Protein AF-A0A933TK50-F1 (afdb_monomer)

pLDDT: mean 89.51, std 10.08, range [39.75, 96.62]

Radius of gyration: 15.17 Å; Cα contacts (8 Å, |Δi|>4): 124; chains: 1; bounding box: 37×21×52 Å

Foldseek 3Di:
DADPLLVLLVVCVVVVNPPPVSLVVNVVPLVVLLVVPGPSSLLSSLVSCLVVVPPVCVVSLLVQCQDPPPVSVVSSLVSLVSSVVVPHLDDPSVLVSLVNSCVSCVVCVVVSVVSSVVNVVVVVVVVD

Structure (mmCIF, N/CA/C/O backbone):
data_AF-A0A933TK50-F1
#
_entry.id   AF-A0A933TK50-F1
#
loop_
_atom_site.group_PDB
_atom_site.id
_atom_site.type_symbol
_atom_site.label_atom_id
_atom_site.label_alt_id
_atom_site.label_comp_id
_atom_site.label_asym_id
_atom_site.label_entity_id
_atom_site.label_seq_id
_atom_site.pdbx_PDB_ins_code
_atom_site.Cartn_x
_atom_site.Cartn_y
_atom_site.Cartn_z
_atom_site.occupancy
_atom_site.B_iso_or_equiv
_atom_site.auth_seq_id
_atom_site.auth_comp_id
_atom_site.auth_asym_id
_atom_site.auth_atom_id
_atom_site.pdbx_PDB_model_num
ATOM 1 N N . MET A 1 1 ? -4.537 -1.075 -20.227 1.00 57.44 1 MET A N 1
ATOM 2 C CA . MET A 1 1 ? -3.166 -1.110 -20.786 1.00 57.44 1 MET A CA 1
ATOM 3 C C . MET A 1 1 ? -2.291 -0.699 -19.632 1.00 57.44 1 MET A C 1
ATOM 5 O O . MET A 1 1 ? -2.478 0.424 -19.197 1.00 57.44 1 MET A O 1
ATOM 9 N N . ALA A 1 2 ? -1.437 -1.587 -19.121 1.00 69.62 2 ALA A N 1
ATOM 10 C CA . ALA A 1 2 ? -0.698 -1.318 -17.890 1.00 69.62 2 ALA A CA 1
ATOM 11 C C . ALA A 1 2 ? 0.067 0.008 -17.953 1.00 69.62 2 ALA A C 1
ATOM 13 O O . ALA A 1 2 ? 0.644 0.349 -19.001 1.00 69.62 2 ALA A O 1
ATOM 14 N N . GLY A 1 3 ? 0.069 0.749 -16.850 1.00 82.75 3 GLY A N 1
ATOM 15 C CA . GLY A 1 3 ? 0.797 1.999 -16.735 1.00 82.75 3 GLY A CA 1
ATOM 16 C C . GLY A 1 3 ? 2.319 1.830 -16.824 1.00 82.75 3 GLY A C 1
ATOM 17 O O . GLY A 1 3 ? 2.880 0.739 -17.002 1.00 82.75 3 GLY A O 1
ATOM 18 N N . ARG A 1 4 ? 3.028 2.963 -16.834 1.00 90.31 4 ARG A N 1
ATOM 19 C CA . ARG A 1 4 ? 4.492 2.972 -17.002 1.00 90.31 4 ARG A CA 1
ATOM 20 C C . ARG A 1 4 ? 5.189 2.413 -15.7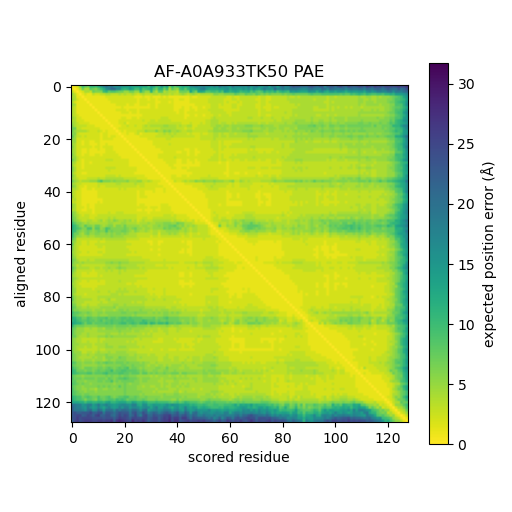65 1.00 90.31 4 ARG A C 1
ATOM 22 O O . ARG A 1 4 ? 6.247 1.806 -15.921 1.00 90.31 4 ARG A O 1
ATOM 29 N N . PHE A 1 5 ? 4.622 2.635 -14.583 1.00 95.88 5 PHE A N 1
ATOM 30 C CA . PHE A 1 5 ? 5.203 2.184 -13.328 1.00 95.88 5 PHE A CA 1
ATOM 31 C C . PHE A 1 5 ? 5.039 0.675 -13.159 1.00 95.88 5 PHE A C 1
ATOM 33 O O . PHE A 1 5 ? 6.018 0.003 -12.861 1.00 95.88 5 PHE A O 1
ATOM 40 N N . HIS A 1 6 ? 3.866 0.127 -13.478 1.00 96.50 6 HIS A N 1
ATOM 41 C CA . HIS A 1 6 ? 3.614 -1.310 -13.461 1.00 96.50 6 HIS A CA 1
ATOM 42 C C . HIS A 1 6 ? 4.629 -2.082 -14.313 1.00 96.50 6 HIS A C 1
ATOM 44 O O . HIS A 1 6 ? 5.234 -3.041 -13.847 1.00 96.50 6 HIS A O 1
ATOM 50 N N . ARG A 1 7 ? 4.911 -1.621 -15.541 1.00 95.69 7 ARG A N 1
ATOM 51 C CA . ARG A 1 7 ? 5.942 -2.251 -16.389 1.00 95.69 7 ARG A CA 1
ATOM 52 C C . ARG A 1 7 ? 7.333 -2.231 -15.755 1.00 95.69 7 ARG A C 1
ATOM 54 O O . ARG A 1 7 ? 8.102 -3.169 -15.937 1.00 95.69 7 ARG A O 1
ATOM 61 N N . LEU A 1 8 ? 7.678 -1.150 -15.061 1.00 96.25 8 LEU A N 1
ATOM 62 C CA . LEU A 1 8 ? 8.963 -1.028 -14.378 1.00 96.25 8 LEU A CA 1
ATOM 63 C C . LEU A 1 8 ? 9.036 -1.969 -13.168 1.00 96.25 8 LEU A C 1
ATOM 65 O O . LEU A 1 8 ? 10.051 -2.637 -12.977 1.00 96.25 8 LEU A O 1
ATOM 69 N N . TRP A 1 9 ? 7.938 -2.070 -12.419 1.00 96.25 9 TRP A N 1
ATOM 70 C CA . TRP A 1 9 ? 7.774 -3.031 -11.337 1.00 96.25 9 TRP A CA 1
ATOM 71 C C . TRP A 1 9 ? 7.914 -4.468 -11.836 1.00 96.25 9 TRP A C 1
ATOM 73 O O . TRP A 1 9 ? 8.677 -5.231 -11.256 1.00 96.25 9 TRP A O 1
ATOM 83 N N . GLU A 1 10 ? 7.294 -4.827 -12.964 1.00 96.19 10 GLU A N 1
ATOM 84 C CA . GLU A 1 10 ? 7.439 -6.167 -13.539 1.00 96.19 10 GLU A CA 1
ATOM 85 C C . GLU A 1 10 ? 8.893 -6.499 -13.894 1.00 96.19 10 GLU A C 1
ATOM 87 O O . GLU A 1 10 ? 9.324 -7.634 -13.696 1.00 96.19 10 GLU A O 1
ATOM 92 N N . ILE A 1 11 ? 9.645 -5.536 -14.441 1.00 95.50 11 ILE A N 1
ATOM 93 C CA . ILE A 1 11 ? 11.066 -5.716 -14.775 1.00 95.50 11 ILE A CA 1
ATOM 94 C C . ILE A 1 11 ? 11.865 -6.002 -13.504 1.00 95.50 11 ILE A C 1
ATOM 96 O O . ILE A 1 11 ? 12.596 -6.991 -13.450 1.00 95.50 11 ILE A O 1
ATOM 100 N N . TRP A 1 12 ? 11.688 -5.173 -12.476 1.00 96.00 12 TRP A N 1
ATOM 101 C CA . TRP A 1 12 ? 12.381 -5.337 -11.202 1.00 96.00 12 TRP A CA 1
ATOM 102 C C . TRP A 1 12 ? 11.988 -6.628 -10.477 1.00 96.00 12 TRP A C 1
ATOM 104 O O . TRP A 1 12 ? 12.838 -7.342 -9.954 1.00 96.00 12 TRP A O 1
ATOM 114 N N . PHE A 1 13 ? 10.705 -6.981 -10.477 1.00 94.31 13 PHE A N 1
ATOM 115 C CA . PHE A 1 13 ? 10.224 -8.202 -9.844 1.00 94.31 13 PHE A CA 1
ATOM 116 C C . PHE A 1 13 ? 10.762 -9.453 -10.558 1.00 94.31 13 PHE A C 1
ATOM 118 O O . PHE A 1 13 ? 11.271 -10.371 -9.912 1.00 94.31 13 PHE A O 1
ATOM 125 N N . LYS A 1 14 ? 10.720 -9.482 -11.900 1.00 95.81 14 LYS A N 1
ATOM 126 C CA . LYS A 1 14 ? 11.227 -10.603 -12.716 1.00 95.81 14 LYS A CA 1
ATOM 127 C C . LYS A 1 14 ? 12.747 -10.752 -12.647 1.00 95.81 14 LYS A C 1
ATOM 129 O O . LYS A 1 14 ? 13.236 -11.856 -12.873 1.00 95.81 14 LYS A O 1
ATOM 134 N N . SER A 1 15 ? 13.487 -9.694 -12.311 1.00 93.56 15 SER A N 1
ATOM 135 C CA . SER A 1 15 ? 14.926 -9.783 -12.034 1.00 93.56 15 SER A CA 1
ATOM 136 C C . SER A 1 15 ? 15.247 -10.318 -10.635 1.00 93.56 15 SER A C 1
ATOM 138 O O . SER A 1 15 ? 16.400 -10.291 -10.228 1.00 93.56 15 SER A O 1
ATOM 140 N N . GLY A 1 16 ? 14.254 -10.791 -9.873 1.00 93.00 16 GLY A N 1
ATOM 141 C CA . GLY A 1 16 ? 14.472 -11.230 -8.497 1.00 93.00 16 GLY A CA 1
ATOM 142 C C . GLY A 1 16 ? 14.718 -10.070 -7.533 1.00 93.00 16 GLY A C 1
ATOM 143 O O . GLY A 1 16 ? 15.240 -10.300 -6.448 1.00 93.00 16 GLY A O 1
ATOM 144 N N . ARG A 1 17 ? 14.300 -8.848 -7.902 1.00 92.62 17 ARG A N 1
ATOM 145 C CA . ARG A 1 17 ? 14.545 -7.589 -7.177 1.00 92.62 17 ARG A CA 1
ATOM 146 C C . ARG A 1 17 ? 16.006 -7.117 -7.225 1.00 92.62 17 ARG A C 1
ATOM 148 O O . ARG A 1 17 ? 16.413 -6.323 -6.383 1.00 92.62 17 ARG A O 1
ATOM 155 N N . GLU A 1 18 ? 16.776 -7.557 -8.222 1.00 92.19 18 GLU A N 1
ATOM 156 C CA . GLU A 1 18 ? 18.214 -7.254 -8.358 1.00 92.19 18 GLU A CA 1
ATOM 157 C C . GLU A 1 18 ? 18.526 -6.111 -9.350 1.00 92.19 18 GLU A C 1
ATOM 159 O O . GLU A 1 18 ? 19.678 -5.709 -9.495 1.00 92.19 18 GLU A O 1
ATOM 164 N N . ASP A 1 19 ? 17.528 -5.565 -10.057 1.00 94.75 19 ASP A N 1
ATOM 165 C CA . ASP A 1 19 ? 17.748 -4.449 -10.996 1.00 94.75 19 ASP A CA 1
ATOM 166 C C . ASP A 1 19 ? 17.749 -3.092 -10.265 1.00 94.75 19 ASP A C 1
ATOM 168 O O . ASP A 1 19 ? 16.702 -2.464 -10.076 1.00 94.75 19 ASP A O 1
ATOM 172 N N . ASP A 1 20 ? 18.938 -2.626 -9.873 1.00 93.62 20 ASP A N 1
ATOM 173 C CA . ASP A 1 20 ? 19.142 -1.352 -9.164 1.00 93.62 20 ASP A CA 1
ATOM 174 C C . ASP A 1 20 ? 18.627 -0.129 -9.940 1.00 93.62 20 ASP A C 1
ATOM 176 O O . ASP A 1 20 ? 18.143 0.848 -9.354 1.00 93.62 20 ASP A O 1
ATOM 180 N N . ASN A 1 21 ? 18.714 -0.161 -11.272 1.00 95.56 21 ASN A N 1
ATOM 181 C CA . ASN A 1 21 ? 18.245 0.936 -12.109 1.00 95.56 21 ASN A CA 1
ATOM 182 C C . ASN A 1 21 ? 16.712 0.992 -12.128 1.00 95.56 21 ASN A C 1
ATOM 184 O O . ASN A 1 21 ? 16.130 2.081 -12.097 1.00 95.56 21 ASN A O 1
ATOM 188 N N . ALA A 1 22 ? 16.048 -0.165 -12.154 1.00 94.50 22 ALA A N 1
ATOM 189 C CA . ALA A 1 22 ? 14.603 -0.237 -12.010 1.00 94.50 22 ALA A CA 1
ATOM 190 C C . ALA A 1 22 ? 14.160 0.191 -10.603 1.00 94.50 22 ALA A C 1
ATOM 192 O O . ALA A 1 22 ? 13.248 1.011 -10.488 1.00 94.50 22 ALA A O 1
ATOM 193 N N . ALA A 1 23 ? 14.849 -0.266 -9.552 1.00 92.75 23 ALA A N 1
ATOM 194 C CA . ALA A 1 23 ? 14.582 0.143 -8.172 1.00 92.75 23 ALA A CA 1
ATOM 195 C C . ALA A 1 23 ? 14.670 1.668 -8.000 1.00 92.75 23 ALA A C 1
ATOM 197 O O . ALA A 1 23 ? 13.713 2.291 -7.547 1.00 92.75 23 ALA A O 1
ATOM 198 N N . THR A 1 24 ? 15.761 2.289 -8.460 1.00 94.25 24 THR A N 1
ATOM 199 C CA . THR A 1 24 ? 15.974 3.746 -8.375 1.00 94.25 24 THR A CA 1
ATOM 200 C C . THR A 1 24 ? 14.872 4.529 -9.096 1.00 94.25 24 THR A C 1
ATOM 202 O O . THR A 1 24 ? 14.354 5.527 -8.591 1.00 94.25 24 THR A O 1
ATOM 205 N N . GLN A 1 25 ? 14.479 4.079 -10.291 1.00 95.69 25 GLN A N 1
ATOM 206 C CA . GLN A 1 25 ? 13.397 4.717 -11.039 1.00 95.69 25 GLN A CA 1
ATOM 207 C C . GLN A 1 25 ? 12.034 4.550 -10.350 1.00 95.69 25 GLN A C 1
ATOM 209 O O . GLN A 1 25 ? 11.203 5.457 -10.433 1.00 95.69 25 GLN A O 1
ATOM 214 N N . MET A 1 26 ? 11.797 3.430 -9.661 1.00 95.25 26 MET A N 1
ATOM 215 C CA . MET A 1 26 ? 10.572 3.231 -8.888 1.00 95.25 26 MET A CA 1
ATOM 216 C C . MET A 1 26 ? 10.535 4.087 -7.624 1.00 95.25 26 MET A C 1
ATOM 218 O O . MET A 1 26 ? 9.512 4.722 -7.369 1.00 95.25 26 MET A O 1
ATOM 222 N N . GLU A 1 27 ? 11.645 4.197 -6.888 1.00 93.81 27 GLU A N 1
ATOM 223 C CA . GLU A 1 27 ? 11.759 5.098 -5.729 1.00 93.81 27 GLU A CA 1
ATOM 224 C C . GLU A 1 27 ? 11.431 6.545 -6.119 1.00 93.81 27 GLU A C 1
ATOM 226 O O . GLU A 1 27 ? 10.674 7.229 -5.431 1.00 93.81 27 GLU A O 1
ATOM 231 N N . ALA A 1 28 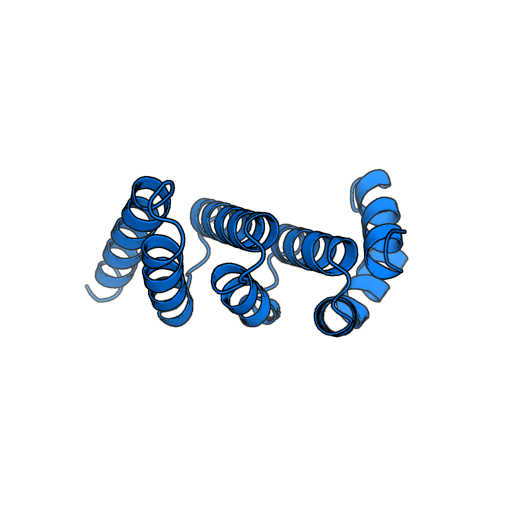? 11.913 6.994 -7.279 1.00 93.62 28 ALA A N 1
ATOM 232 C CA . ALA A 1 28 ? 11.596 8.318 -7.808 1.00 93.62 28 ALA A CA 1
ATOM 233 C C . ALA A 1 28 ? 10.152 8.449 -8.345 1.00 93.62 28 ALA A C 1
ATOM 235 O O . ALA A 1 28 ? 9.650 9.564 -8.508 1.00 93.62 28 ALA A O 1
ATOM 236 N N . GLY A 1 29 ? 9.493 7.333 -8.670 1.00 94.44 29 GLY A N 1
ATOM 237 C CA . GLY A 1 29 ? 8.294 7.303 -9.510 1.00 94.44 29 GLY A CA 1
ATOM 238 C C . GLY A 1 29 ? 6.983 6.933 -8.814 1.00 94.44 29 GLY A C 1
ATOM 239 O O . GLY A 1 29 ? 5.927 7.347 -9.297 1.00 94.44 29 GLY A O 1
ATOM 240 N N . TYR A 1 30 ? 7.009 6.201 -7.695 1.00 94.81 30 TYR A N 1
ATOM 241 C CA . TYR A 1 30 ? 5.806 5.551 -7.143 1.00 94.81 30 TYR A CA 1
ATOM 242 C C . TYR A 1 30 ? 4.699 6.545 -6.762 1.00 94.81 30 TYR A C 1
ATOM 244 O O . TYR A 1 30 ? 3.520 6.315 -7.019 1.00 94.81 30 TYR A O 1
ATOM 252 N N . ARG A 1 31 ? 5.064 7.724 -6.242 1.00 95.75 31 ARG A N 1
ATOM 253 C CA . ARG A 1 31 ? 4.092 8.784 -5.917 1.00 95.75 31 ARG A CA 1
ATOM 254 C C . ARG A 1 31 ? 3.438 9.381 -7.158 1.00 95.75 31 ARG A C 1
ATOM 256 O O . ARG A 1 31 ? 2.257 9.722 -7.136 1.00 95.75 31 ARG A O 1
ATOM 263 N N . SER A 1 32 ? 4.199 9.535 -8.241 1.00 96.00 32 SER A N 1
ATOM 264 C CA . SER A 1 32 ? 3.648 10.002 -9.515 1.00 96.00 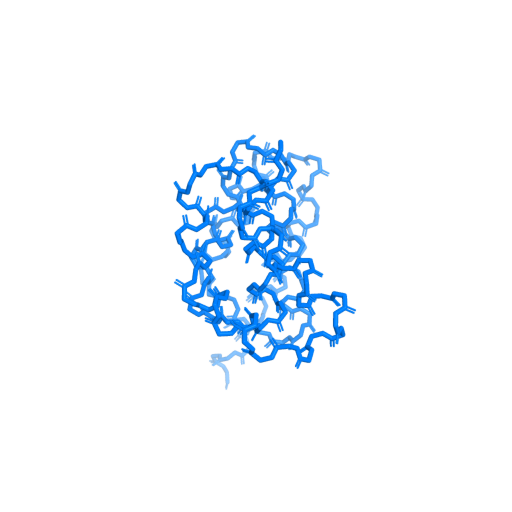32 SER A CA 1
ATOM 265 C C . SER A 1 32 ? 2.736 8.945 -10.133 1.00 96.00 32 SER A C 1
ATOM 267 O O . SER A 1 32 ? 1.701 9.300 -10.691 1.00 96.00 32 SER A O 1
ATOM 269 N N . ALA A 1 33 ? 3.106 7.668 -10.013 1.00 94.88 33 ALA A N 1
ATOM 270 C CA . ALA A 1 33 ? 2.305 6.536 -10.462 1.00 94.88 33 ALA A CA 1
ATOM 271 C C . ALA A 1 33 ? 0.950 6.506 -9.742 1.00 94.88 33 ALA A C 1
ATOM 273 O O . ALA A 1 33 ? -0.094 6.507 -10.389 1.00 94.88 33 ALA A O 1
ATOM 274 N N . TRP A 1 34 ? 0.961 6.646 -8.413 1.00 96.12 34 TRP A N 1
ATOM 275 C CA . TRP A 1 34 ? -0.249 6.721 -7.593 1.00 96.12 34 TRP A CA 1
ATOM 276 C C . TRP A 1 34 ? -1.226 7.816 -8.047 1.00 96.12 3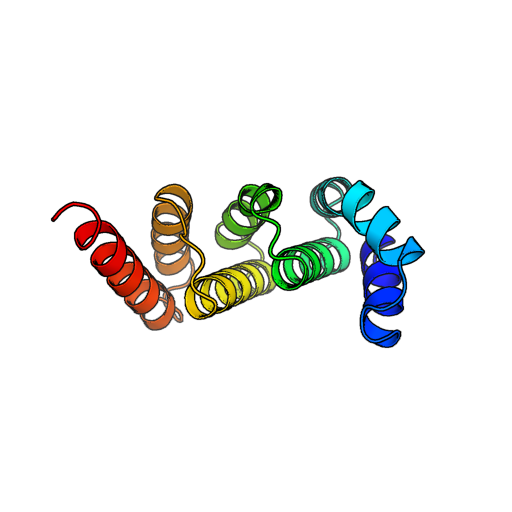4 TRP A C 1
ATOM 278 O O . TRP A 1 34 ? -2.428 7.588 -8.226 1.00 96.12 34 TRP A O 1
ATOM 288 N N . ARG A 1 35 ? -0.694 9.021 -8.285 1.00 95.94 35 ARG A N 1
ATOM 289 C CA . ARG A 1 35 ? -1.473 10.195 -8.712 1.00 95.94 35 ARG A CA 1
ATOM 290 C C . ARG A 1 35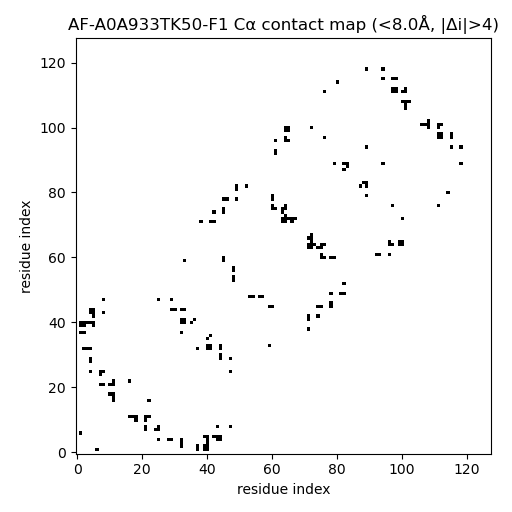 ? -1.982 10.108 -10.147 1.00 95.94 35 ARG A C 1
ATOM 292 O O . ARG A 1 35 ? -2.880 10.868 -10.492 1.00 95.94 35 ARG A O 1
ATOM 299 N N . SER A 1 36 ? -1.429 9.219 -10.973 1.00 93.25 36 SER A N 1
ATOM 300 C CA . SER A 1 36 ? -1.871 9.055 -12.362 1.00 93.25 36 SER A CA 1
ATOM 301 C C . SER A 1 36 ? -3.317 8.559 -12.458 1.00 93.25 36 SER A C 1
ATOM 303 O O . SER A 1 36 ? -3.996 8.837 -13.444 1.00 93.25 36 SER A O 1
ATOM 305 N N . GLY A 1 37 ? -3.792 7.857 -11.423 1.00 88.69 37 GLY A N 1
ATOM 306 C CA . GLY A 1 37 ? -5.120 7.251 -11.395 1.00 88.69 37 GLY A CA 1
ATOM 307 C C . GLY A 1 37 ? -5.207 5.905 -12.109 1.00 88.69 37 GLY A C 1
ATOM 308 O O . GLY A 1 37 ? -6.242 5.255 -12.001 1.00 88.69 37 GLY A O 1
ATOM 309 N N . ASP A 1 38 ? -4.148 5.472 -12.798 1.00 93.94 38 ASP A N 1
ATOM 310 C CA . ASP A 1 38 ? -4.087 4.142 -13.395 1.00 93.94 38 ASP A CA 1
ATOM 311 C C . ASP A 1 38 ? -4.037 3.075 -12.295 1.00 93.94 38 ASP A C 1
ATOM 313 O O . ASP A 1 38 ? -3.244 3.160 -11.354 1.00 93.94 38 ASP A O 1
ATOM 317 N N . VAL A 1 39 ? -4.939 2.099 -12.392 1.00 91.50 39 VAL A N 1
ATOM 318 C CA . VAL A 1 39 ? -5.127 1.080 -11.356 1.00 91.50 39 VAL A CA 1
ATOM 319 C C . VAL A 1 39 ? -3.888 0.192 -11.265 1.00 91.50 39 VAL A C 1
ATOM 321 O O . VAL A 1 39 ? -3.335 0.055 -10.178 1.00 91.50 39 VAL A 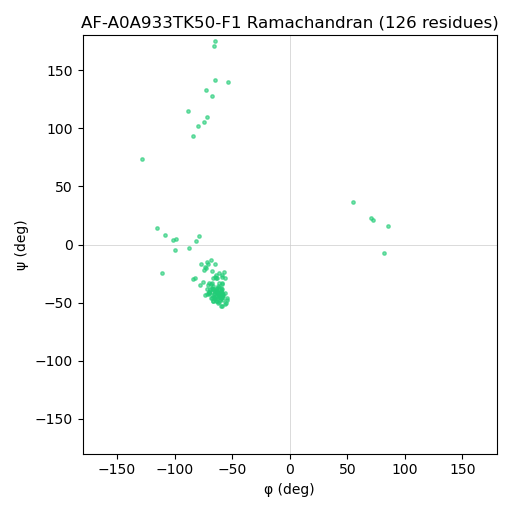O 1
ATOM 324 N N . ASP A 1 40 ? -3.378 -0.311 -12.391 1.00 94.38 40 ASP A N 1
ATOM 325 C CA . ASP A 1 40 ? -2.204 -1.196 -12.416 1.00 94.38 40 ASP A CA 1
ATOM 326 C C . ASP A 1 40 ? -0.963 -0.512 -11.806 1.00 94.38 40 ASP A C 1
ATOM 328 O O . ASP A 1 40 ? -0.198 -1.136 -11.066 1.00 94.38 40 ASP A O 1
ATOM 332 N N . ASP A 1 41 ? -0.779 0.787 -12.070 1.00 96.06 41 ASP A N 1
ATOM 333 C CA . ASP A 1 41 ? 0.283 1.600 -11.466 1.00 96.06 41 ASP A CA 1
ATOM 334 C C . ASP A 1 41 ? 0.104 1.789 -9.946 1.00 96.06 41 ASP A C 1
ATOM 336 O O . ASP A 1 41 ? 1.098 1.814 -9.217 1.00 96.06 41 ASP A O 1
ATOM 340 N N . ARG A 1 42 ? -1.133 1.909 -9.445 1.00 96.19 42 ARG A N 1
ATOM 341 C CA . ARG A 1 42 ? -1.420 2.016 -8.001 1.00 96.19 42 ARG A CA 1
ATOM 342 C C . ARG A 1 42 ? -1.170 0.706 -7.263 1.00 96.19 42 ARG A C 1
ATOM 344 O O . ARG A 1 42 ? -0.561 0.742 -6.198 1.00 96.19 42 ARG A O 1
ATOM 351 N N . PHE A 1 43 ? -1.580 -0.421 -7.842 1.00 95.50 43 PHE A N 1
ATOM 352 C CA . PHE A 1 43 ? -1.262 -1.752 -7.318 1.00 95.50 43 PHE A CA 1
ATOM 353 C C . PHE A 1 43 ? 0.250 -1.957 -7.236 1.00 95.50 43 PHE A C 1
ATOM 355 O O . PHE A 1 43 ? 0.787 -2.197 -6.159 1.00 95.50 43 PHE A O 1
ATOM 362 N N . ALA A 1 44 ? 0.957 -1.726 -8.345 1.00 95.69 44 ALA A N 1
ATOM 363 C CA . ALA A 1 44 ? 2.410 -1.849 -8.380 1.00 95.69 44 ALA A CA 1
ATOM 364 C C . ALA A 1 44 ? 3.111 -0.914 -7.376 1.00 95.69 44 ALA A C 1
ATOM 366 O O . ALA A 1 44 ? 4.159 -1.265 -6.834 1.00 95.69 44 ALA A O 1
ATOM 367 N N . ALA A 1 45 ? 2.558 0.276 -7.110 1.00 95.75 45 ALA A N 1
ATOM 368 C CA . ALA A 1 45 ? 3.091 1.181 -6.095 1.00 95.75 45 ALA A CA 1
ATOM 369 C C . ALA A 1 45 ? 2.925 0.632 -4.667 1.00 95.75 45 ALA A C 1
ATOM 371 O O . ALA A 1 45 ? 3.859 0.763 -3.877 1.00 95.75 45 ALA A O 1
ATOM 372 N N . LEU A 1 46 ? 1.787 0.010 -4.332 1.00 94.94 46 LEU A N 1
ATOM 373 C CA . LEU A 1 46 ? 1.587 -0.635 -3.025 1.00 94.94 46 LEU A CA 1
ATOM 374 C C . LEU A 1 46 ? 2.532 -1.825 -2.843 1.00 94.94 46 LEU A C 1
ATOM 376 O O . LEU A 1 46 ? 3.221 -1.889 -1.824 1.00 94.94 46 LEU A O 1
ATOM 380 N N . ASP A 1 47 ? 2.642 -2.688 -3.855 1.00 93.50 47 ASP A N 1
ATOM 381 C CA . ASP A 1 47 ? 3.569 -3.825 -3.848 1.00 93.50 47 ASP A CA 1
ATOM 382 C C . ASP A 1 47 ? 5.009 -3.359 -3.647 1.00 93.50 47 ASP A C 1
ATOM 384 O O . ASP A 1 47 ? 5.744 -3.875 -2.806 1.00 93.50 47 ASP A O 1
ATOM 388 N N . PHE A 1 48 ? 5.423 -2.336 -4.397 1.00 92.88 48 PHE A N 1
ATOM 389 C CA . PHE A 1 48 ? 6.757 -1.767 -4.276 1.00 92.88 48 PHE A CA 1
ATOM 390 C C . PHE A 1 48 ? 7.038 -1.227 -2.865 1.00 92.88 48 PHE A C 1
ATOM 392 O O . PHE A 1 48 ? 8.110 -1.478 -2.309 1.00 92.88 48 PHE A O 1
ATOM 399 N N . LEU A 1 49 ? 6.084 -0.505 -2.270 1.00 90.81 49 LEU A N 1
ATOM 400 C CA . LEU A 1 49 ? 6.219 0.044 -0.919 1.00 90.81 49 LEU A CA 1
ATOM 401 C C . LEU A 1 49 ? 6.317 -1.043 0.148 1.00 90.81 49 LEU A C 1
ATOM 403 O O . LEU A 1 49 ? 7.128 -0.917 1.069 1.00 90.81 49 LEU A O 1
ATOM 407 N N . PHE A 1 50 ? 5.529 -2.107 0.008 1.00 88.50 50 PHE A N 1
ATOM 408 C CA . PHE A 1 50 ? 5.631 -3.285 0.857 1.00 88.50 50 PHE A CA 1
ATOM 409 C C . PHE A 1 50 ? 7.028 -3.917 0.755 1.00 88.50 50 PHE A C 1
ATOM 411 O O . PHE A 1 50 ? 7.709 -4.075 1.767 1.00 88.50 50 PHE A O 1
ATOM 418 N N . GLU A 1 51 ? 7.494 -4.199 -0.461 1.00 89.12 51 GLU A N 1
ATOM 419 C CA . GLU A 1 51 ? 8.773 -4.876 -0.710 1.00 89.12 51 GLU A CA 1
ATOM 420 C C . GLU A 1 51 ? 9.981 -4.066 -0.215 1.00 89.12 51 GLU A C 1
ATOM 422 O O . GLU A 1 51 ? 10.918 -4.613 0.372 1.00 89.12 51 GLU A O 1
ATOM 427 N N . ARG A 1 52 ? 9.966 -2.741 -0.409 1.00 85.62 52 ARG A N 1
ATOM 428 C CA . ARG A 1 52 ? 11.016 -1.842 0.106 1.00 85.62 52 ARG A CA 1
ATOM 429 C C . ARG A 1 52 ? 10.884 -1.557 1.592 1.00 85.62 52 ARG A C 1
ATOM 431 O O . ARG A 1 52 ? 11.847 -1.089 2.200 1.00 85.62 52 ARG A O 1
ATOM 438 N N . ARG A 1 53 ? 9.712 -1.835 2.168 1.00 83.44 53 ARG A N 1
ATOM 439 C CA . ARG A 1 53 ? 9.358 -1.503 3.547 1.00 83.44 53 ARG A CA 1
ATOM 440 C C . ARG A 1 53 ? 9.542 -0.007 3.829 1.00 83.44 53 ARG A C 1
ATOM 442 O O . ARG A 1 53 ? 9.997 0.396 4.903 1.00 83.44 53 ARG A O 1
ATOM 449 N N . ASP A 1 54 ? 9.232 0.814 2.827 1.00 81.12 54 ASP A N 1
ATOM 450 C CA . ASP A 1 54 ? 9.443 2.256 2.882 1.00 81.12 54 ASP A CA 1
ATOM 451 C C . ASP A 1 54 ? 8.321 2.924 3.682 1.00 81.12 54 ASP A C 1
ATOM 453 O O . ASP A 1 54 ? 7.213 3.160 3.193 1.00 81.12 54 ASP A O 1
ATOM 457 N N . VAL A 1 55 ? 8.634 3.266 4.934 1.00 78.69 55 VAL A N 1
ATOM 458 C CA . VAL A 1 55 ? 7.719 3.971 5.843 1.00 78.69 55 VAL A CA 1
ATOM 459 C C . VAL A 1 55 ? 7.280 5.315 5.258 1.00 78.69 55 VAL A C 1
ATOM 461 O O . VAL A 1 55 ? 6.171 5.774 5.541 1.00 78.69 55 VAL A O 1
ATOM 464 N N . ALA A 1 56 ? 8.103 5.94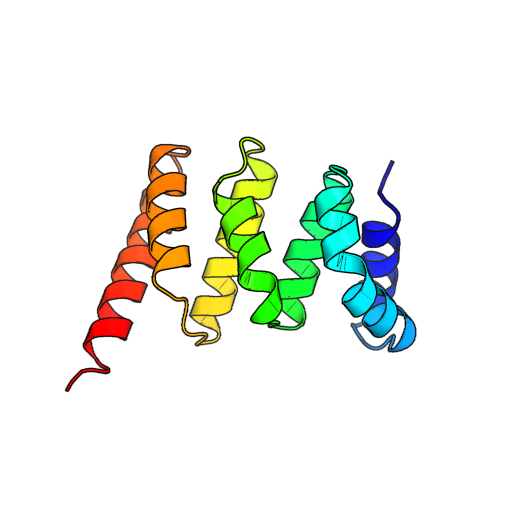0 4.408 1.00 81.44 56 ALA A N 1
ATOM 465 C CA . ALA A 1 56 ? 7.751 7.202 3.780 1.00 81.44 56 ALA A CA 1
ATOM 466 C C . ALA A 1 56 ? 6.556 7.079 2.829 1.00 81.44 56 ALA A C 1
ATOM 468 O O . ALA A 1 56 ? 5.986 8.113 2.510 1.00 81.44 56 ALA A O 1
ATOM 469 N N . GLY A 1 57 ? 6.164 5.877 2.389 1.00 85.75 57 GLY A N 1
ATOM 470 C CA . GLY A 1 57 ? 4.992 5.651 1.536 1.00 85.75 57 GLY A CA 1
ATOM 471 C C . GLY A 1 57 ? 3.731 5.180 2.262 1.00 85.75 57 GLY A C 1
ATOM 472 O O . GLY A 1 57 ? 2.729 4.890 1.611 1.00 85.75 57 GLY A O 1
ATOM 473 N N . PHE A 1 58 ? 3.737 5.100 3.597 1.00 88.50 58 PHE A N 1
ATOM 474 C CA . PHE A 1 58 ? 2.571 4.634 4.364 1.00 88.50 58 PHE A CA 1
ATOM 475 C C . PHE A 1 58 ? 1.327 5.512 4.177 1.00 88.50 58 PHE A C 1
ATOM 477 O O . PHE A 1 58 ? 0.208 5.028 4.342 1.00 88.50 58 PHE A O 1
ATOM 484 N N . ASP A 1 59 ? 1.496 6.783 3.808 1.00 93.06 59 ASP A N 1
ATOM 485 C CA . ASP A 1 59 ? 0.383 7.650 3.427 1.00 93.06 59 ASP A CA 1
ATOM 486 C C . ASP A 1 59 ? -0.404 7.079 2.239 1.00 93.06 59 ASP A C 1
ATOM 488 O O . ASP A 1 59 ? -1.632 7.098 2.269 1.00 93.06 59 ASP A O 1
ATOM 492 N N . LEU A 1 60 ? 0.271 6.479 1.253 1.00 95.38 60 LEU A N 1
ATOM 493 C CA . LEU A 1 60 ? -0.393 5.868 0.097 1.00 95.38 60 LEU A CA 1
ATOM 494 C C . LEU A 1 60 ? -1.132 4.579 0.465 1.00 95.38 60 LEU A C 1
ATOM 496 O O . LEU A 1 60 ? -2.219 4.331 -0.043 1.00 95.38 60 LEU A O 1
ATOM 500 N N . ILE A 1 61 ? -0.593 3.793 1.398 1.00 94.19 61 ILE A N 1
ATOM 501 C CA . ILE A 1 61 ? -1.289 2.619 1.945 1.00 94.19 61 ILE A CA 1
ATOM 502 C C . ILE A 1 61 ? -2.580 3.057 2.657 1.00 94.19 61 ILE A C 1
ATOM 504 O O . ILE A 1 61 ? -3.640 2.467 2.459 1.00 94.19 61 ILE A O 1
ATOM 508 N N . ILE A 1 62 ? -2.520 4.135 3.446 1.00 95.50 62 ILE A N 1
ATOM 509 C CA . ILE A 1 62 ? -3.694 4.718 4.113 1.00 95.50 62 ILE A CA 1
ATOM 510 C C . ILE A 1 62 ? -4.720 5.236 3.099 1.00 95.50 62 ILE A C 1
ATOM 512 O O . ILE A 1 62 ? -5.920 5.068 3.313 1.00 95.50 62 ILE A O 1
ATOM 516 N N . GLU A 1 63 ? -4.275 5.886 2.023 1.00 96.50 63 GLU A N 1
ATOM 517 C CA . GLU A 1 63 ? -5.160 6.307 0.934 1.00 96.50 63 GLU A CA 1
ATOM 518 C C . GLU A 1 63 ? -5.799 5.097 0.236 1.00 96.50 63 GLU A C 1
ATOM 520 O O . GLU A 1 63 ? -7.001 5.114 -0.019 1.00 96.50 63 GLU A O 1
ATOM 525 N N . GLY A 1 64 ? -5.030 4.029 -0.000 1.00 96.50 64 GLY A N 1
ATOM 526 C CA . GLY A 1 64 ? -5.509 2.777 -0.584 1.00 96.50 64 GLY A CA 1
ATOM 527 C C . GLY A 1 64 ? -6.605 2.119 0.249 1.00 96.50 64 GLY A C 1
ATOM 528 O O . GLY A 1 64 ? -7.659 1.804 -0.290 1.00 96.50 64 GLY A O 1
ATOM 529 N N . LEU A 1 65 ? -6.427 2.026 1.571 1.00 96.62 65 LEU A N 1
ATOM 530 C CA . LEU A 1 65 ? -7.445 1.497 2.494 1.00 96.62 65 LEU A CA 1
ATOM 531 C C . LEU A 1 65 ? -8.792 2.235 2.426 1.00 96.62 65 LEU A C 1
ATOM 533 O O . LEU A 1 65 ? -9.808 1.682 2.831 1.00 96.62 65 LEU A O 1
ATOM 537 N N . LYS A 1 66 ? -8.796 3.493 1.974 1.00 95.62 66 LYS A N 1
ATOM 538 C CA . LYS A 1 66 ? -9.992 4.347 1.880 1.00 95.62 66 LYS A CA 1
ATOM 539 C C . LYS A 1 66 ? -10.543 4.443 0.458 1.00 95.62 66 LYS A C 1
ATOM 541 O O . LYS A 1 66 ? -11.449 5.241 0.210 1.00 95.62 66 LYS A O 1
ATOM 546 N N . SER A 1 67 ? -9.945 3.711 -0.474 1.00 94.56 67 SER A N 1
ATOM 547 C CA . SER A 1 67 ? -10.326 3.698 -1.878 1.00 94.56 67 SER A CA 1
ATOM 548 C C . SER A 1 67 ? -11.731 3.125 -2.064 1.00 94.56 67 SER A C 1
ATOM 550 O O . SER A 1 67 ? -12.096 2.144 -1.428 1.00 94.56 67 SER A O 1
ATOM 552 N N . GLU A 1 68 ? -12.505 3.699 -2.989 1.00 92.25 68 GLU A N 1
ATOM 553 C CA . GLU A 1 68 ? -13.770 3.102 -3.450 1.00 92.25 68 GLU A CA 1
ATOM 554 C C . GLU A 1 68 ? -13.536 1.891 -4.371 1.00 92.25 68 GLU A C 1
ATOM 556 O O . GLU A 1 68 ? -14.424 1.060 -4.555 1.00 92.25 68 GLU A O 1
ATOM 561 N N . ASP A 1 69 ? -12.335 1.779 -4.950 1.00 93.19 69 ASP A N 1
ATOM 562 C CA . ASP A 1 69 ? -11.903 0.577 -5.660 1.00 93.19 69 ASP A CA 1
ATOM 563 C C . ASP A 1 69 ? -11.622 -0.539 -4.648 1.00 93.19 69 ASP A C 1
ATOM 565 O O . ASP A 1 69 ? -10.643 -0.484 -3.898 1.00 93.19 69 ASP A O 1
ATOM 569 N N . HIS A 1 70 ? -12.498 -1.545 -4.657 1.00 93.06 70 HIS A N 1
ATOM 570 C CA . HIS A 1 70 ? -12.480 -2.687 -3.743 1.00 93.06 70 HIS A CA 1
ATOM 571 C C . HIS A 1 70 ? -11.179 -3.479 -3.810 1.00 93.06 70 HIS A C 1
ATOM 573 O O . HIS A 1 70 ? -10.631 -3.866 -2.781 1.00 93.06 70 HIS A O 1
ATOM 579 N N . ALA A 1 71 ? -10.662 -3.697 -5.017 1.00 93.00 71 ALA A N 1
ATOM 580 C CA . ALA A 1 71 ? -9.458 -4.484 -5.200 1.00 93.00 71 ALA A CA 1
ATOM 581 C C . ALA A 1 71 ? -8.242 -3.715 -4.662 1.00 93.00 71 ALA A C 1
ATOM 583 O O . ALA A 1 71 ? -7.405 -4.296 -3.974 1.00 93.00 71 ALA A O 1
ATOM 584 N N . LEU A 1 72 ? -8.178 -2.401 -4.903 1.00 95.44 72 LEU A N 1
ATOM 585 C CA . LEU A 1 72 ? -7.097 -1.564 -4.377 1.00 95.44 72 LEU A CA 1
ATOM 586 C C . LEU A 1 72 ? -7.145 -1.448 -2.845 1.00 95.44 72 LEU A C 1
ATOM 588 O O . LEU A 1 72 ? -6.101 -1.458 -2.192 1.00 95.44 72 LEU A O 1
ATOM 592 N N . ALA A 1 73 ? -8.344 -1.361 -2.262 1.00 96.06 73 ALA A N 1
ATOM 593 C CA . ALA A 1 73 ? -8.520 -1.335 -0.812 1.00 96.06 73 ALA A CA 1
ATOM 594 C C . ALA A 1 73 ? -8.056 -2.645 -0.156 1.00 96.06 73 ALA A C 1
ATOM 596 O O . ALA A 1 73 ? -7.406 -2.619 0.892 1.00 96.06 73 ALA A O 1
ATOM 597 N N . HIS A 1 74 ? -8.328 -3.787 -0.792 1.00 94.50 74 HIS A N 1
ATOM 598 C CA . HIS A 1 74 ? -7.828 -5.085 -0.340 1.00 94.50 74 HIS A CA 1
ATOM 599 C C . HIS A 1 74 ? -6.313 -5.208 -0.442 1.00 94.50 74 HIS A C 1
ATOM 601 O O . HIS A 1 74 ? -5.692 -5.705 0.495 1.00 94.50 74 HIS A O 1
ATOM 607 N N . GLU A 1 75 ? -5.715 -4.734 -1.534 1.00 95.00 75 GLU A N 1
ATOM 608 C CA . GLU A 1 75 ? -4.258 -4.742 -1.685 1.00 95.00 75 GLU A CA 1
ATOM 609 C C . GLU A 1 75 ? -3.593 -3.901 -0.590 1.00 95.00 75 GLU A C 1
ATOM 611 O O . GLU A 1 75 ? -2.642 -4.325 0.066 1.00 95.00 75 GLU A O 1
ATOM 616 N N . ALA A 1 76 ? -4.166 -2.732 -0.295 1.00 95.69 76 ALA A N 1
ATOM 617 C CA . ALA A 1 76 ? -3.700 -1.907 0.807 1.00 95.69 76 ALA A CA 1
ATOM 618 C C . ALA A 1 76 ? -3.824 -2.631 2.159 1.00 95.69 76 ALA A C 1
ATOM 620 O O . ALA A 1 76 ? -2.890 -2.581 2.957 1.00 95.69 76 ALA A O 1
ATOM 621 N N . LEU A 1 77 ? -4.924 -3.350 2.420 1.00 95.44 77 LEU A N 1
ATOM 622 C CA . LEU A 1 77 ? -5.062 -4.172 3.629 1.00 95.44 77 LEU A CA 1
ATOM 623 C C . LEU A 1 77 ? -3.995 -5.276 3.698 1.00 95.44 77 LEU A C 1
ATOM 625 O O . LEU A 1 77 ? -3.409 -5.485 4.763 1.00 95.44 77 LEU A O 1
ATOM 629 N N . ALA A 1 78 ? -3.721 -5.960 2.586 1.00 93.06 78 ALA A N 1
ATOM 630 C CA . ALA A 1 78 ? -2.694 -6.995 2.511 1.00 93.06 78 ALA A CA 1
ATOM 631 C C . ALA A 1 78 ? -1.301 -6.429 2.826 1.00 93.06 78 ALA A C 1
ATOM 633 O O . ALA A 1 78 ? -0.588 -6.990 3.663 1.00 93.06 78 ALA A O 1
ATOM 634 N N . ALA A 1 79 ? -0.954 -5.269 2.260 1.00 92.88 79 ALA A N 1
ATOM 635 C CA . ALA A 1 79 ? 0.291 -4.570 2.567 1.00 92.88 79 ALA A CA 1
ATOM 636 C C . ALA A 1 79 ? 0.407 -4.235 4.066 1.00 92.88 79 ALA A C 1
ATOM 638 O O . ALA A 1 79 ? 1.455 -4.449 4.676 1.00 92.88 79 ALA A O 1
ATOM 639 N N . VAL A 1 80 ? -0.677 -3.768 4.697 1.00 92.50 80 VAL A N 1
ATOM 640 C CA . VAL A 1 80 ? -0.705 -3.464 6.140 1.00 92.50 80 VAL A CA 1
ATOM 641 C C . VAL A 1 80 ? -0.487 -4.728 6.976 1.00 92.50 80 VAL A C 1
ATOM 643 O O . VAL A 1 80 ? 0.327 -4.717 7.900 1.00 92.50 80 VAL A O 1
ATOM 646 N N . LEU A 1 81 ? -1.187 -5.822 6.657 1.00 91.12 81 LEU A N 1
ATOM 647 C CA . LEU A 1 81 ? -1.038 -7.110 7.342 1.00 91.12 81 LEU A CA 1
ATOM 648 C C . LEU A 1 81 ? 0.396 -7.636 7.251 1.00 91.12 81 LEU A C 1
ATOM 650 O O . LEU A 1 81 ? 0.944 -8.122 8.245 1.00 91.12 81 LEU A O 1
ATOM 654 N N . ALA A 1 82 ? 1.005 -7.529 6.073 1.00 89.44 82 ALA A N 1
ATOM 655 C CA . ALA A 1 82 ? 2.358 -8.000 5.838 1.00 89.44 82 ALA A CA 1
ATOM 656 C C . ALA A 1 82 ? 3.386 -7.148 6.600 1.00 89.44 82 ALA A C 1
ATOM 658 O O . ALA A 1 82 ? 4.220 -7.694 7.319 1.00 89.44 82 ALA A O 1
ATOM 659 N N . LEU A 1 83 ? 3.266 -5.816 6.553 1.00 88.81 83 LEU A N 1
ATOM 660 C CA . LEU A 1 83 ? 4.117 -4.905 7.326 1.00 88.81 83 LEU A CA 1
ATOM 661 C C . LEU A 1 83 ? 4.007 -5.157 8.837 1.00 88.81 83 LEU A C 1
ATOM 663 O O . LEU A 1 83 ? 5.026 -5.227 9.524 1.00 88.81 83 LEU A O 1
ATOM 667 N N . TYR A 1 84 ? 2.789 -5.337 9.359 1.00 88.69 84 TYR A N 1
ATOM 668 C CA . TYR A 1 84 ? 2.581 -5.688 10.766 1.00 88.69 84 TYR A CA 1
ATOM 669 C C . TYR A 1 84 ? 3.262 -7.016 11.126 1.00 88.69 84 TYR A C 1
ATOM 671 O O . TYR A 1 84 ? 3.959 -7.101 12.136 1.00 88.69 84 TYR A O 1
ATOM 679 N N . SER A 1 85 ? 3.092 -8.039 10.285 1.00 87.62 85 SER A N 1
ATOM 680 C CA . SER A 1 85 ? 3.661 -9.377 10.506 1.00 87.62 85 SER A CA 1
ATOM 681 C C . SER A 1 85 ? 5.195 -9.379 10.484 1.00 87.62 85 SER A C 1
ATOM 683 O O . SER A 1 85 ? 5.819 -10.179 11.175 1.00 87.62 85 SER A O 1
ATOM 685 N N . GLU A 1 86 ? 5.800 -8.447 9.747 1.00 86.88 86 GLU A N 1
ATOM 686 C CA . GLU A 1 86 ? 7.247 -8.183 9.717 1.00 86.88 86 GLU A CA 1
ATOM 687 C C . GLU A 1 86 ? 7.733 -7.302 10.890 1.00 86.88 86 GLU A C 1
ATOM 689 O O . GLU A 1 86 ? 8.913 -6.961 10.968 1.00 86.88 86 GLU A O 1
ATOM 694 N N . GLY A 1 87 ? 6.844 -6.923 11.816 1.00 86.44 87 GLY A N 1
ATOM 695 C CA . GLY A 1 87 ? 7.175 -6.171 13.029 1.00 86.44 87 GLY A CA 1
ATOM 696 C C . GLY A 1 87 ? 7.223 -4.650 12.860 1.00 86.44 87 GLY A C 1
ATOM 697 O O . GLY A 1 87 ? 7.766 -3.957 13.724 1.00 86.44 87 GLY A O 1
ATOM 698 N N . TYR A 1 88 ? 6.669 -4.099 11.775 1.00 85.56 88 TYR A N 1
ATOM 699 C CA . TYR A 1 88 ? 6.609 -2.648 11.597 1.00 85.56 88 TYR A CA 1
ATOM 700 C C . TYR A 1 88 ? 5.581 -2.020 12.537 1.00 85.56 88 TYR A C 1
ATOM 702 O O . TYR A 1 88 ? 4.430 -2.450 12.624 1.00 85.56 88 TYR A O 1
ATOM 710 N N . LYS A 1 89 ? 5.983 -0.934 13.205 1.00 81.75 89 LYS A N 1
ATOM 711 C CA . LYS A 1 89 ? 5.073 -0.129 14.023 1.00 81.75 89 LYS A CA 1
ATOM 712 C C . LYS A 1 89 ? 4.165 0.698 13.118 1.00 81.75 89 LYS A C 1
ATOM 714 O O . LYS A 1 89 ? 4.588 1.695 12.532 1.00 81.75 89 LYS A O 1
ATOM 719 N N . LEU A 1 90 ? 2.908 0.286 13.017 1.00 82.38 90 LEU A N 1
ATOM 720 C CA . LEU A 1 90 ? 1.894 0.992 12.243 1.00 82.38 90 LEU A CA 1
ATOM 721 C C . LEU A 1 90 ? 1.212 2.040 13.131 1.00 82.38 90 LEU A C 1
ATOM 723 O O . LEU A 1 90 ? 0.574 1.712 14.130 1.00 82.38 90 LEU A O 1
ATOM 727 N N . GLY A 1 91 ? 1.387 3.318 12.789 1.00 81.31 91 GLY A N 1
ATOM 728 C CA . GLY A 1 91 ? 0.888 4.440 13.590 1.00 81.31 91 GLY A CA 1
ATOM 729 C C . GLY A 1 91 ? -0.643 4.533 13.666 1.00 81.31 91 GLY A C 1
ATOM 730 O O . GLY A 1 91 ? -1.377 3.878 12.923 1.00 81.31 91 GLY A O 1
ATOM 731 N N . SER A 1 92 ? -1.143 5.423 14.529 1.00 85.94 92 SER A N 1
ATOM 732 C CA . SER A 1 92 ? -2.583 5.639 14.766 1.00 85.94 92 SER A CA 1
ATOM 733 C C . SER A 1 92 ? -3.381 5.991 13.503 1.00 85.94 92 SER A C 1
ATOM 735 O O . SER A 1 92 ? -4.554 5.634 13.394 1.00 85.94 92 SER A O 1
ATOM 737 N N . SER A 1 93 ? -2.751 6.627 12.513 1.00 89.25 93 SER A N 1
ATOM 738 C CA . SER A 1 93 ? -3.380 6.922 11.220 1.00 89.25 93 SER A CA 1
ATOM 739 C C . SER A 1 93 ? -3.783 5.659 10.449 1.00 89.25 93 SER A C 1
ATOM 741 O O . SER A 1 93 ? -4.836 5.652 9.813 1.00 89.25 93 SER A O 1
ATOM 743 N N . VAL A 1 94 ? -2.992 4.581 10.538 1.00 90.75 94 VAL A N 1
ATOM 744 C CA . VAL A 1 94 ? -3.323 3.282 9.926 1.00 90.75 94 VAL A CA 1
ATOM 745 C C . VAL A 1 94 ? -4.489 2.635 10.668 1.00 90.75 94 VAL A C 1
ATOM 747 O O . VAL A 1 94 ? -5.426 2.161 10.036 1.00 90.75 94 VAL A O 1
ATOM 750 N N . GLN A 1 95 ? -4.495 2.696 12.002 1.00 90.94 95 GLN A N 1
ATOM 751 C CA . GLN A 1 95 ? -5.608 2.189 12.813 1.00 90.94 95 GLN A CA 1
ATOM 752 C C . GLN A 1 95 ? -6.936 2.870 12.446 1.00 90.94 95 GLN A C 1
ATOM 754 O O . GLN A 1 95 ? -7.949 2.197 12.267 1.00 90.94 95 GLN A O 1
ATOM 759 N N . GLY A 1 96 ? -6.932 4.197 12.277 1.00 92.38 96 GLY A N 1
ATOM 760 C CA . GLY A 1 96 ? -8.113 4.939 11.827 1.00 92.38 96 GLY A CA 1
ATOM 761 C C . GLY A 1 96 ? -8.571 4.545 10.419 1.00 92.38 96 GLY A C 1
ATOM 762 O O . GLY A 1 96 ? -9.771 4.444 10.170 1.00 92.38 96 GLY A O 1
ATOM 763 N N . ALA A 1 97 ? -7.631 4.277 9.510 1.00 94.75 97 ALA A N 1
ATOM 764 C CA . ALA A 1 97 ? -7.940 3.806 8.163 1.00 94.75 97 ALA A CA 1
ATOM 765 C C . ALA A 1 97 ? -8.535 2.387 8.158 1.00 94.75 97 ALA A C 1
ATOM 767 O O . ALA A 1 97 ? -9.488 2.147 7.429 1.00 94.75 97 ALA A O 1
ATOM 768 N N . LEU A 1 98 ? -8.055 1.485 9.020 1.00 94.56 98 LEU A N 1
ATOM 769 C CA . LEU A 1 98 ? -8.612 0.135 9.177 1.00 94.56 98 LEU A CA 1
ATOM 770 C C . LEU A 1 98 ? -10.051 0.146 9.710 1.00 94.56 98 LEU A C 1
ATOM 772 O O . LEU A 1 98 ? -10.880 -0.630 9.244 1.00 94.56 98 LEU A O 1
ATOM 776 N N . VAL A 1 99 ? -10.373 1.049 10.646 1.00 94.12 99 VAL A N 1
ATOM 777 C CA . VAL A 1 99 ? -11.760 1.237 11.118 1.00 94.12 99 VAL A CA 1
ATOM 778 C C . VAL A 1 99 ? -12.669 1.658 9.966 1.00 94.12 99 VAL A C 1
ATOM 780 O O . VAL A 1 99 ? -13.769 1.128 9.818 1.00 94.12 99 VAL A O 1
ATOM 783 N N . GLN A 1 100 ? -12.213 2.607 9.146 1.00 94.75 100 GLN A N 1
ATOM 784 C CA . GLN A 1 100 ? -12.974 3.064 7.987 1.00 94.75 100 GLN A CA 1
ATOM 785 C C . GLN A 1 100 ? -13.138 1.948 6.947 1.00 94.75 100 GLN A C 1
ATOM 787 O O . GLN A 1 100 ? -14.253 1.730 6.480 1.00 94.75 100 GLN A O 1
ATOM 792 N N . PHE A 1 101 ? -12.061 1.220 6.647 1.00 95.94 101 PHE A N 1
ATOM 793 C CA . PHE A 1 101 ? -12.073 0.074 5.744 1.00 95.94 101 PHE A CA 1
ATOM 794 C C . PHE A 1 101 ? -13.108 -0.970 6.189 1.00 95.94 101 PHE A C 1
ATOM 796 O O . PHE A 1 101 ? -13.972 -1.343 5.403 1.00 95.94 101 PHE A O 1
ATOM 803 N N . GLY A 1 102 ? -13.099 -1.381 7.463 1.00 93.62 102 GLY A N 1
ATOM 804 C CA . GLY A 1 102 ? -14.049 -2.377 7.975 1.00 93.62 102 GLY A CA 1
ATOM 805 C C . GLY A 1 102 ? -15.512 -1.919 7.917 1.00 93.62 102 GLY A C 1
ATOM 806 O O . GLY A 1 102 ? -16.409 -2.740 7.747 1.00 93.62 102 GLY A O 1
ATOM 807 N N . ALA A 1 103 ? -15.768 -0.610 8.009 1.00 92.81 103 ALA A N 1
ATOM 808 C CA . ALA A 1 103 ? -17.106 -0.049 7.825 1.00 92.81 103 ALA A CA 1
ATOM 809 C C . ALA A 1 103 ? -17.546 -0.012 6.348 1.00 92.81 103 ALA A C 1
ATOM 811 O O . ALA A 1 103 ? -18.739 -0.126 6.067 1.00 92.81 103 ALA A O 1
ATOM 812 N N . GLN A 1 104 ? -16.603 0.164 5.415 1.00 94.25 104 GLN A N 1
ATOM 813 C CA . GLN A 1 104 ? -16.851 0.194 3.967 1.00 94.25 104 GLN A CA 1
ATOM 814 C C . GLN A 1 104 ? -16.936 -1.210 3.348 1.00 94.25 104 GLN A C 1
ATOM 816 O O . GLN A 1 104 ? -17.672 -1.396 2.380 1.00 94.25 104 GLN A O 1
ATOM 821 N N . HIS A 1 105 ? -16.242 -2.188 3.934 1.00 92.44 105 HIS A N 1
ATOM 822 C CA . HIS A 1 105 ? -16.142 -3.573 3.463 1.00 92.44 105 HIS A CA 1
ATOM 823 C C . HIS A 1 105 ? -16.488 -4.558 4.594 1.00 92.44 105 HIS A C 1
ATOM 825 O O . HIS A 1 105 ? -15.590 -5.192 5.162 1.00 92.44 105 HIS A O 1
ATOM 831 N N . PRO A 1 106 ? -17.779 -4.682 4.972 1.00 92.25 106 PRO A N 1
ATOM 832 C CA . PRO A 1 106 ? -18.203 -5.493 6.115 1.00 92.25 106 PRO A CA 1
ATOM 833 C C . PRO A 1 106 ? -17.814 -6.970 6.010 1.00 92.25 106 PRO A C 1
ATOM 835 O O . PRO A 1 106 ? -17.631 -7.634 7.020 1.00 92.25 106 PRO A O 1
ATOM 838 N N . GLU A 1 107 ? -17.650 -7.498 4.801 1.00 92.19 107 GLU A N 1
ATOM 839 C CA . GLU A 1 107 ? -17.195 -8.866 4.559 1.00 92.19 107 GLU A CA 1
ATOM 840 C C . GLU A 1 107 ? -15.728 -9.114 4.961 1.00 92.19 107 GLU A C 1
ATOM 842 O O . GLU A 1 107 ? -15.318 -10.265 5.097 1.00 92.19 107 GLU A O 1
ATOM 847 N N . TRP A 1 108 ? -14.961 -8.050 5.220 1.00 89.50 108 TRP A N 1
ATOM 848 C CA . TRP A 1 108 ? -13.585 -8.086 5.731 1.00 89.50 108 TRP A CA 1
ATOM 849 C C . TRP A 1 108 ? -13.453 -7.473 7.133 1.00 89.50 108 TRP A C 1
ATOM 851 O O . TRP A 1 108 ? -12.337 -7.194 7.596 1.00 89.50 108 TRP A O 1
ATOM 861 N N . SER A 1 109 ? -14.572 -7.253 7.834 1.00 87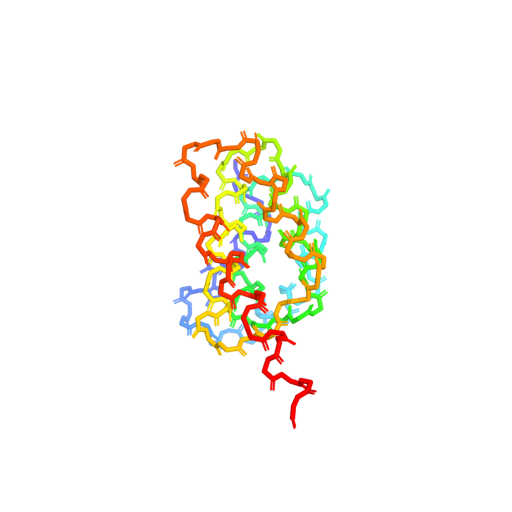.94 109 SER A N 1
ATOM 862 C CA . SER A 1 109 ? -14.559 -6.658 9.175 1.00 87.94 109 SER A CA 1
ATOM 863 C C . SER A 1 109 ? -13.796 -7.507 10.187 1.00 87.94 109 SER A C 1
ATOM 865 O O . SER A 1 109 ? -13.156 -6.953 11.074 1.00 87.94 109 SER A O 1
ATOM 867 N N . ASP A 1 110 ? -13.823 -8.833 10.039 1.00 90.06 110 ASP A N 1
ATOM 868 C CA . ASP A 1 110 ? -13.122 -9.750 10.941 1.00 90.06 110 ASP A CA 1
ATOM 869 C C . ASP A 1 110 ? -11.603 -9.585 10.804 1.00 90.06 110 ASP A C 1
ATOM 871 O O . ASP A 1 110 ? -10.905 -9.354 11.787 1.00 90.06 110 ASP A O 1
ATOM 875 N N . VAL A 1 111 ? -11.090 -9.590 9.568 1.00 89.94 111 VAL A N 1
ATOM 876 C CA . VAL A 1 111 ? -9.651 -9.446 9.286 1.00 89.94 111 VAL A CA 1
ATOM 877 C C . VAL A 1 111 ? -9.132 -8.074 9.723 1.00 89.94 111 VAL A C 1
ATOM 879 O O . VAL A 1 111 ? -8.107 -7.971 10.400 1.00 89.94 111 VAL A O 1
ATOM 882 N N . SER A 1 112 ? -9.839 -7.006 9.347 1.00 89.44 112 SER A N 1
ATOM 883 C CA . SER A 1 112 ? -9.456 -5.640 9.725 1.00 89.44 112 SER A CA 1
ATOM 884 C C . SER A 1 112 ? -9.616 -5.387 11.230 1.00 89.44 112 SER A C 1
ATOM 886 O O . SER A 1 112 ? -8.790 -4.688 11.823 1.00 89.44 112 SER A O 1
ATOM 888 N N . GLY A 1 113 ? -10.623 -5.993 11.864 1.00 88.62 113 GLY A N 1
ATOM 889 C CA . GLY A 1 113 ? -10.867 -5.940 13.303 1.00 88.62 113 GLY A CA 1
ATOM 890 C C . GLY A 1 113 ? -9.792 -6.654 14.122 1.00 88.62 113 GLY A C 1
ATOM 891 O O . GLY A 1 113 ? -9.272 -6.070 15.075 1.00 88.62 113 GLY A O 1
ATOM 892 N N . ASP A 1 114 ? -9.400 -7.864 13.722 1.00 91.44 114 ASP A N 1
ATOM 893 C CA . ASP A 1 114 ? -8.334 -8.636 14.368 1.00 91.44 114 ASP A CA 1
ATOM 894 C C . ASP A 1 114 ? -6.991 -7.906 14.299 1.00 91.44 114 ASP A C 1
ATOM 896 O O . ASP A 1 114 ? -6.274 -7.787 15.298 1.00 91.44 114 ASP A O 1
ATOM 900 N N . LEU A 1 115 ? -6.655 -7.365 13.125 1.00 91.06 115 LEU A N 1
ATOM 901 C CA . LEU A 1 115 ? -5.455 -6.554 12.953 1.00 91.06 115 LEU A CA 1
ATOM 902 C C . LEU A 1 115 ? -5.501 -5.297 13.833 1.00 91.06 115 LEU A C 1
ATOM 904 O O . LEU A 1 115 ? -4.512 -4.956 14.483 1.00 91.06 115 LEU A O 1
ATOM 908 N N . LEU A 1 116 ? -6.649 -4.619 13.903 1.00 91.31 116 LEU A N 1
ATOM 909 C CA . LEU A 1 116 ? -6.824 -3.445 14.754 1.00 91.31 116 LEU A CA 1
ATOM 910 C C . LEU A 1 116 ? -6.662 -3.776 16.246 1.00 91.31 116 LEU A C 1
ATOM 912 O O . LEU A 1 116 ? -6.073 -2.978 16.976 1.00 91.31 116 LEU A O 1
ATOM 916 N N . ALA A 1 117 ? -7.175 -4.919 16.710 1.00 90.06 117 ALA A N 1
ATOM 917 C CA . ALA A 1 117 ? -7.014 -5.366 18.093 1.00 90.06 117 ALA A CA 1
ATOM 918 C C . ALA A 1 117 ? -5.530 -5.576 18.431 1.00 90.06 117 ALA A C 1
ATOM 920 O O . ALA A 1 117 ? -5.019 -4.985 19.383 1.00 90.06 117 ALA A O 1
ATOM 921 N N . ARG A 1 118 ? -4.814 -6.301 17.568 1.00 88.62 118 ARG A N 1
ATOM 922 C CA . ARG A 1 118 ? -3.374 -6.562 17.700 1.00 88.62 118 ARG A CA 1
ATOM 923 C C . ARG A 1 118 ? -2.523 -5.289 17.710 1.00 88.62 118 ARG A C 1
ATOM 925 O O . ARG A 1 118 ? -1.583 -5.172 18.492 1.00 88.62 118 ARG A O 1
ATOM 932 N N . LEU A 1 119 ? -2.868 -4.311 16.871 1.00 86.44 119 LEU A N 1
ATOM 933 C CA . LEU A 1 119 ? -2.183 -3.014 16.832 1.00 86.44 119 LEU A CA 1
ATOM 934 C C . LEU A 1 119 ? -2.392 -2.177 18.104 1.00 86.44 119 LEU A C 1
ATOM 936 O O . LEU A 1 119 ? -1.539 -1.362 18.453 1.00 86.44 119 LEU A O 1
ATOM 940 N N . LYS A 1 120 ? -3.520 -2.349 18.801 1.00 84.88 120 LYS A N 1
ATOM 941 C CA . LYS A 1 120 ? -3.794 -1.663 20.075 1.00 84.88 120 LYS A CA 1
ATOM 942 C C . LYS A 1 120 ? -3.060 -2.307 21.249 1.00 84.88 120 LYS A C 1
ATOM 944 O O . LYS A 1 120 ? -2.615 -1.591 22.146 1.00 84.88 120 LYS A O 1
ATOM 949 N N . GLU A 1 121 ? -2.913 -3.628 21.230 1.00 81.81 121 GLU A N 1
ATOM 950 C CA . GLU A 1 121 ? -2.132 -4.367 22.226 1.00 81.81 121 GLU A CA 1
ATOM 951 C C . GLU A 1 121 ? -0.654 -3.954 22.167 1.00 81.81 121 GLU A C 1
ATOM 953 O O . GLU A 1 121 ? -0.104 -3.526 23.180 1.00 81.81 121 GLU A O 1
ATOM 958 N N . SER A 1 122 ? -0.048 -3.918 20.972 1.00 69.50 122 SER A N 1
ATOM 959 C CA . SER A 1 122 ? 1.370 -3.544 20.834 1.00 69.50 122 SER A CA 1
ATOM 960 C C . SER A 1 122 ? 1.675 -2.101 21.251 1.00 69.50 122 SER A C 1
ATOM 962 O O . SER A 1 122 ? 2.783 -1.802 21.677 1.00 69.50 122 SER A O 1
ATOM 964 N N . ALA A 1 123 ? 0.711 -1.185 21.118 1.00 64.81 123 ALA A N 1
ATOM 965 C CA . ALA A 1 123 ? 0.871 0.204 21.550 1.00 64.81 123 ALA A CA 1
ATOM 966 C C . ALA A 1 123 ? 0.804 0.362 23.080 1.00 64.81 123 ALA A C 1
ATOM 968 O O . ALA A 1 123 ? 1.298 1.352 23.616 1.00 64.81 123 ALA A O 1
ATOM 969 N N . SER A 1 124 ? 0.182 -0.595 23.775 1.00 60.28 124 SER A N 1
ATOM 970 C CA . SER A 1 124 ? 0.017 -0.569 25.232 1.00 60.28 124 SER A CA 1
ATOM 971 C C . SER A 1 124 ? 1.253 -1.108 25.959 1.00 60.28 124 SER A C 1
ATOM 973 O O . SER A 1 124 ? 1.578 -0.622 27.041 1.00 60.28 124 SER A O 1
ATOM 975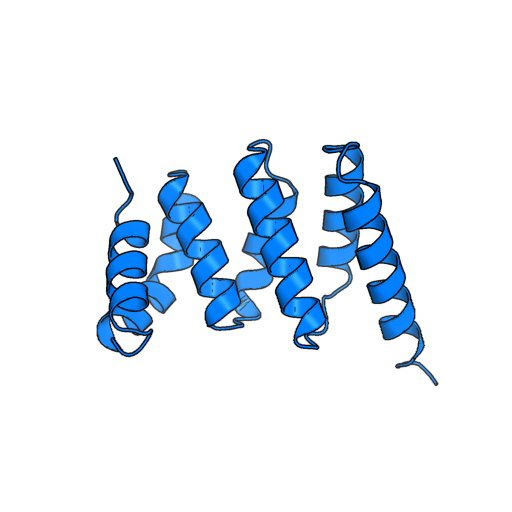 N N . ASP A 1 125 ? 1.983 -2.035 25.334 1.00 58.25 125 ASP A N 1
ATOM 976 C CA . ASP A 1 125 ? 3.217 -2.623 25.874 1.00 58.25 125 ASP A CA 1
ATOM 977 C C . ASP A 1 125 ? 4.421 -1.658 25.866 1.00 58.25 125 ASP A C 1
ATOM 979 O O . ASP A 1 125 ? 5.407 -1.896 26.554 1.00 58.25 125 ASP A O 1
ATOM 983 N N . GLU A 1 126 ? 4.356 -0.541 25.132 1.00 52.22 126 GLU A N 1
ATOM 984 C CA . GLU A 1 126 ? 5.431 0.468 25.073 1.00 52.22 126 GLU A CA 1
ATOM 985 C C . GLU A 1 126 ? 5.349 1.541 26.177 1.00 52.22 126 GLU A C 1
ATOM 987 O O . GLU A 1 126 ? 6.210 2.420 26.250 1.00 52.22 126 GLU A O 1
ATOM 992 N N . LEU A 1 127 ? 4.313 1.498 27.023 1.00 43.84 127 LEU A N 1
ATOM 993 C CA . LEU A 1 127 ? 4.058 2.473 28.095 1.00 43.84 127 LEU A CA 1
ATOM 994 C C . LEU A 1 127 ? 4.315 1.923 29.515 1.00 43.84 127 LEU A C 1
ATOM 996 O O . LEU A 1 127 ? 4.001 2.613 30.490 1.00 43.84 127 LEU A O 1
ATOM 1000 N N . LEU A 1 128 ? 4.884 0.718 29.636 1.00 39.75 128 LEU A N 1
ATOM 1001 C CA . LEU A 1 128 ? 5.271 0.052 30.892 1.00 39.75 128 LEU A CA 1
ATOM 1002 C C . LEU A 1 128 ? 6.790 -0.155 30.964 1.00 39.75 128 LEU A C 1
ATOM 1004 O O . LEU A 1 128 ? 7.320 -0.075 32.096 1.00 39.75 128 LEU A O 1
#

Secondary structure (DSSP, 8-state):
---HHHHHHHHHHHTTT--HHHHHHHHHHHHHHHHH--HHHHHHHHHHHHHHT-GGGHHHHHHHHT-S-HHHHHHHHHHHHHHHHTT----HHHHHHHHHHHHH-GGGHHHHHHHHHHHHHHHHGGG-

Solvent-accessible surface area (backbone atoms only — not comparable to full-atom values): 7003 Å² total; per-residue (Å²): 129,78,37,77,50,25,55,43,46,51,55,18,55,74,51,75,68,67,39,64,70,42,49,54,52,42,74,77,34,36,72,60,28,46,72,67,68,43,62,53,10,34,52,38,32,51,53,50,34,50,76,68,62,43,72,91,48,49,66,57,39,40,50,25,24,68,42,89,51,63,69,52,18,49,52,23,47,51,41,51,54,50,42,45,75,74,68,49,88,75,53,72,69,49,52,56,28,36,58,52,31,24,72,76,38,64,95,44,26,65,63,38,47,53,53,46,52,55,58,53,52,62,62,56,68,76,78,115

Nearest PDB structures (foldseek):
  6g4j-assembly1_B  TM=5.972E-01  e=1.209E-01  synthetic construct
  6gx7-assembly2_F  TM=5.968E-01  e=1.933E-01  synthetic construct
  7q1f-assembly2_T  TM=6.038E-01  e=3.614E-01  synthetic construct
  4xl5-assembly1_C  TM=5.138E-01  e=3.807E-01  synthetic construct
  4zv6-assembly1_A  TM=4.956E-01  e=1.080E+00  synthetic construct

Mean predicted aligned error: 4.46 Å

Sequence (128 aa):
MAGRFHRLWEIWFKSGREDDNAATQMEAGYRSAWRSGDVDDRFAALDFLFERRDVAGFDLIIEGLKSEDHALAHEALAAVLALYSEGYKLGSSVQGALVQFGAQHPEWSDVSGDLLARLKESASDELL